Protein AF-K9YEW3-F1 (afdb_monomer)

Solvent-accessible surface area (backbone atoms only — not comparable to full-atom values): 5368 Å² total; per-residue (Å²): 140,61,69,68,61,56,52,54,50,52,54,51,50,55,50,51,54,50,51,33,74,74,41,49,70,65,39,33,75,75,73,41,62,61,69,62,51,50,54,52,53,54,50,52,52,54,53,52,48,53,53,51,52,50,52,50,45,62,55,56,76,72,52,90,68,94,83,51,74,67,58,55,52,49,54,49,52,48,52,53,54,53,48,56,50,49,49,53,68,75,77,107

Radius of gyration: 16.44 Å; Cα contacts (8 Å, |Δi|>4): 27; chains: 1; bounding box: 35×19×49 Å

Foldseek 3Di:
DALVVLVVLVVVVVVLVVVCVVPVVVSCVVPNDPVVVVVVSLVVSVVVLVVLVVVVCVVVVPDPDDDDVVVVVRVVSNVVSVVSVVCVVVVD

Secondary structure (DSSP, 8-state):
--THHHHHHHHHHHHHHHHHHH-HHHHHHHH--HHHHHHHHHHHHHHHHHHHHHHHHHHHHT-SS---HHHHHHHHHHHHHHHHHHHHHHH-

pLDDT: mean 76.85, std 11.78, range [49.75, 95.0]

Sequence (92 aa):
MNAATLKQKLDQYSEFYRGYNEDPATWEAQHGSWVEYEHLEKAKMLQEMGKIMSLLHEKTANETSLATNGDLEYYSTVKEILAELRQFLEES

Structure (mmCIF, N/CA/C/O backbone):
data_AF-K9YEW3-F1
#
_entry.id   AF-K9YEW3-F1
#
loop_
_atom_site.group_PDB
_atom_site.id
_atom_site.type_symbol
_atom_site.label_atom_id
_atom_site.label_alt_id
_atom_site.label_comp_id
_atom_site.label_asym_id
_atom_site.label_entity_id
_atom_site.label_seq_id
_atom_site.pdbx_PDB_ins_code
_atom_site.Cartn_x
_atom_site.Cartn_y
_atom_site.Cartn_z
_atom_site.occupancy
_atom_site.B_iso_or_equiv
_atom_site.auth_seq_id
_atom_site.auth_comp_id
_atom_site.auth_asym_id
_atom_site.auth_atom_id
_atom_site.pdbx_PDB_model_num
ATOM 1 N N . MET A 1 1 ? -12.853 7.815 5.753 1.00 49.75 1 MET A N 1
ATOM 2 C CA . MET A 1 1 ? -12.047 7.019 4.798 1.00 49.75 1 MET A CA 1
ATOM 3 C C . MET A 1 1 ? -12.374 5.555 5.028 1.00 49.75 1 MET A C 1
ATOM 5 O O . MET A 1 1 ? -12.600 5.199 6.175 1.00 49.75 1 MET A O 1
ATOM 9 N N . ASN A 1 2 ? -12.503 4.760 3.965 1.00 56.81 2 ASN A N 1
ATOM 10 C CA . ASN A 1 2 ? -12.978 3.374 4.025 1.00 56.81 2 ASN A CA 1
ATOM 11 C C . ASN A 1 2 ? -11.830 2.438 3.621 1.00 56.81 2 ASN A C 1
ATOM 13 O O . ASN A 1 2 ? -11.063 2.776 2.721 1.00 56.81 2 ASN A O 1
ATOM 17 N N . ALA A 1 3 ? -11.721 1.269 4.248 1.00 60.25 3 ALA A N 1
ATOM 18 C CA . ALA A 1 3 ? -10.714 0.260 3.927 1.00 60.25 3 ALA A CA 1
ATOM 19 C C . ALA A 1 3 ? -10.742 -0.153 2.433 1.00 60.25 3 ALA A C 1
ATOM 21 O O . ALA A 1 3 ? -9.715 -0.511 1.861 1.00 60.25 3 ALA A O 1
ATOM 22 N N . ALA A 1 4 ? -11.880 0.053 1.757 1.00 66.81 4 ALA A N 1
ATOM 23 C CA . ALA A 1 4 ? -12.021 -0.027 0.301 1.00 66.81 4 ALA A CA 1
ATOM 24 C C . ALA A 1 4 ? -10.939 0.740 -0.498 1.00 66.81 4 ALA A C 1
ATOM 26 O O . ALA A 1 4 ? -10.541 0.286 -1.567 1.00 66.81 4 ALA A O 1
ATOM 27 N N . THR A 1 5 ? -10.428 1.869 0.009 1.00 74.31 5 THR A N 1
ATOM 28 C C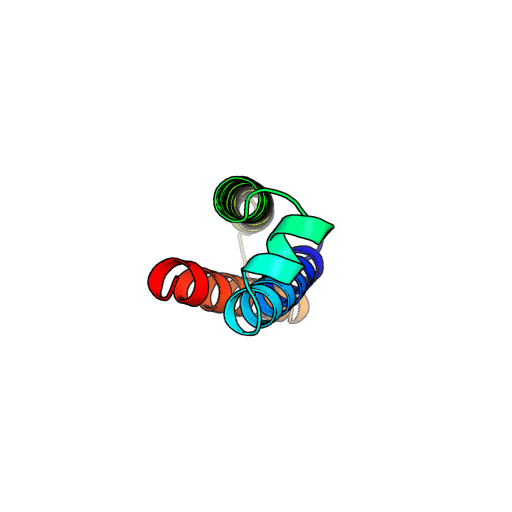A . THR A 1 5 ? -9.379 2.654 -0.669 1.00 74.31 5 THR A CA 1
ATOM 29 C C . THR A 1 5 ? -8.014 1.958 -0.651 1.00 74.31 5 THR A C 1
ATOM 31 O O . THR A 1 5 ? -7.256 2.088 -1.610 1.00 74.31 5 THR A O 1
ATOM 34 N N . LEU A 1 6 ? -7.691 1.205 0.406 1.00 74.00 6 LEU A N 1
ATOM 35 C CA . LEU A 1 6 ? -6.435 0.451 0.489 1.00 74.00 6 LEU A CA 1
ATOM 36 C C . LEU A 1 6 ? -6.476 -0.784 -0.417 1.00 74.00 6 LEU A C 1
ATOM 3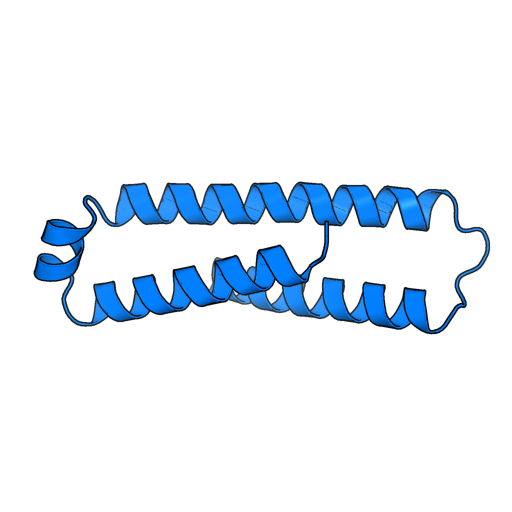8 O O . LEU A 1 6 ? -5.518 -1.038 -1.141 1.00 74.00 6 LEU A O 1
ATOM 42 N N . LYS A 1 7 ? -7.619 -1.478 -0.456 1.00 78.31 7 LYS A N 1
ATOM 43 C CA . LYS A 1 7 ? -7.847 -2.599 -1.376 1.00 78.31 7 LYS A CA 1
ATOM 44 C C . LYS A 1 7 ? -7.680 -2.192 -2.843 1.00 78.31 7 LYS A C 1
ATOM 46 O O . LYS A 1 7 ? -6.927 -2.819 -3.570 1.00 78.31 7 LYS A O 1
ATOM 51 N N . GLN A 1 8 ? -8.277 -1.070 -3.249 1.00 84.25 8 GLN A N 1
ATOM 52 C CA . GLN A 1 8 ? -8.108 -0.548 -4.612 1.00 84.25 8 GLN A CA 1
ATOM 53 C C . GLN A 1 8 ? -6.642 -0.265 -4.973 1.00 84.25 8 GLN A C 1
ATOM 55 O O . GLN A 1 8 ? -6.238 -0.484 -6.112 1.00 84.25 8 GLN A O 1
ATOM 60 N N . LYS A 1 9 ? -5.839 0.220 -4.017 1.00 83.12 9 LYS A N 1
ATOM 61 C CA . LYS A 1 9 ? -4.404 0.460 -4.230 1.00 83.12 9 LYS A CA 1
ATOM 62 C C . LYS A 1 9 ? -3.616 -0.841 -4.380 1.00 83.12 9 LYS A C 1
ATOM 64 O O . LYS A 1 9 ? -2.733 -0.903 -5.228 1.00 83.12 9 LYS A O 1
ATOM 69 N N . LEU A 1 10 ? -3.947 -1.857 -3.583 1.00 81.75 10 LEU A N 1
ATOM 70 C CA . LEU A 1 10 ? -3.368 -3.198 -3.689 1.00 81.75 10 LEU A CA 1
ATOM 71 C C . LEU A 1 10 ? -3.682 -3.850 -5.038 1.00 81.75 10 LEU A C 1
ATOM 73 O O . LEU A 1 10 ? -2.778 -4.384 -5.683 1.00 81.75 10 LEU A O 1
ATOM 77 N N . ASP A 1 11 ? -4.936 -3.763 -5.483 1.00 85.81 11 ASP A N 1
ATOM 78 C CA . ASP A 1 11 ? -5.369 -4.303 -6.774 1.00 85.81 11 ASP A CA 1
ATOM 79 C C . ASP A 1 11 ? -4.607 -3.629 -7.925 1.00 85.81 11 ASP A C 1
ATOM 81 O O . ASP A 1 11 ? -4.009 -4.313 -8.755 1.00 85.81 11 ASP A O 1
ATOM 85 N N . GLN A 1 12 ? -4.530 -2.291 -7.915 1.00 86.25 12 GLN A N 1
ATOM 86 C CA . GLN A 1 12 ? -3.764 -1.526 -8.905 1.00 86.25 12 GLN A CA 1
ATOM 87 C C . GLN A 1 12 ? -2.286 -1.916 -8.909 1.00 86.25 12 GLN A C 1
ATOM 89 O O . GLN A 1 12 ? -1.743 -2.228 -9.966 1.00 86.25 12 GLN A O 1
ATOM 94 N N . TYR A 1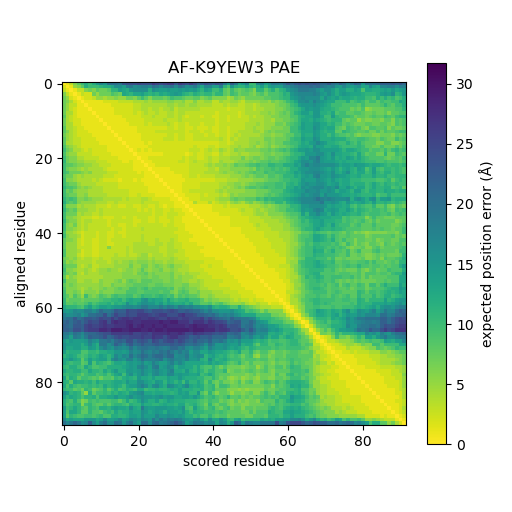 13 ? -1.629 -1.939 -7.744 1.00 86.44 13 TYR A N 1
ATOM 95 C CA . TYR A 1 13 ? -0.226 -2.347 -7.664 1.00 86.44 13 TYR A CA 1
ATOM 96 C C . TYR A 1 13 ? -0.025 -3.756 -8.236 1.00 86.44 13 TYR A C 1
ATOM 98 O O . TYR A 1 13 ? 0.912 -3.986 -8.996 1.00 86.44 13 TYR A O 1
ATOM 106 N N . SER A 1 14 ? -0.916 -4.694 -7.910 1.00 86.56 14 SER A N 1
ATOM 107 C CA . SER A 1 14 ? -0.828 -6.085 -8.368 1.00 86.56 14 SER A CA 1
ATOM 108 C C . SER A 1 14 ? -0.973 -6.224 -9.886 1.00 86.56 14 SER A C 1
ATOM 110 O O . SER A 1 14 ? -0.397 -7.142 -10.475 1.00 86.56 14 SER A O 1
ATOM 112 N N . GLU A 1 15 ? -1.747 -5.348 -10.528 1.00 88.94 15 GLU A N 1
ATOM 113 C CA . GLU A 1 15 ? -1.830 -5.257 -11.990 1.00 88.94 15 GLU A CA 1
ATOM 114 C C . GLU A 1 15 ? -0.535 -4.701 -12.587 1.00 88.94 15 GLU A C 1
ATOM 116 O O . GLU A 1 15 ? 0.013 -5.296 -13.515 1.00 88.94 15 GLU A O 1
ATOM 121 N N . PHE A 1 16 ? 0.007 -3.618 -12.021 1.00 88.50 16 PHE A N 1
ATOM 122 C CA . PHE A 1 16 ? 1.272 -3.040 -12.484 1.00 88.50 16 PHE A CA 1
ATOM 123 C C . PHE A 1 16 ? 2.453 -3.997 -12.304 1.00 88.50 16 PHE A C 1
ATOM 125 O O . PHE A 1 16 ? 3.265 -4.124 -13.214 1.00 88.50 16 PHE A O 1
ATOM 132 N N . TYR A 1 17 ? 2.514 -4.722 -11.185 1.00 88.44 17 TYR A N 1
ATOM 133 C CA . TYR A 1 17 ? 3.529 -5.745 -10.929 1.00 88.44 17 TYR A CA 1
ATOM 134 C C . TYR A 1 17 ? 3.461 -6.892 -11.938 1.00 88.44 17 TYR A C 1
ATOM 136 O O . TYR A 1 17 ? 4.491 -7.368 -12.413 1.00 88.44 17 TYR A O 1
ATOM 144 N N . ARG A 1 18 ? 2.250 -7.331 -12.304 1.00 90.50 18 ARG A N 1
ATOM 145 C CA . ARG A 1 18 ? 2.070 -8.326 -13.369 1.00 90.50 18 ARG A CA 1
ATOM 146 C C . ARG A 1 18 ? 2.540 -7.787 -14.716 1.00 90.50 18 ARG A C 1
ATOM 148 O O . ARG A 1 18 ? 3.345 -8.447 -15.362 1.00 90.50 18 ARG A O 1
ATOM 155 N N . GLY A 1 19 ? 2.117 -6.579 -15.087 1.00 88.81 19 GLY A N 1
ATOM 156 C CA . GLY A 1 19 ? 2.534 -5.945 -16.338 1.00 88.81 19 GLY A CA 1
ATOM 157 C C . GLY A 1 19 ? 4.051 -5.759 -16.439 1.00 88.81 19 GLY A C 1
ATOM 158 O O . GLY A 1 19 ? 4.633 -6.047 -17.482 1.00 88.81 19 GLY A O 1
ATOM 159 N N . TYR A 1 20 ? 4.706 -5.351 -15.349 1.00 89.69 20 TYR A N 1
ATOM 160 C CA . TYR A 1 20 ? 6.163 -5.240 -15.299 1.00 89.69 20 TYR A CA 1
ATOM 161 C C . TYR A 1 20 ? 6.851 -6.601 -15.445 1.00 89.69 20 TYR A C 1
ATOM 163 O O . TYR A 1 20 ? 7.806 -6.712 -16.201 1.00 89.69 20 TYR A O 1
ATOM 171 N N . ASN A 1 21 ? 6.365 -7.654 -14.780 1.00 90.56 21 ASN A N 1
ATOM 172 C CA . ASN A 1 21 ? 6.966 -8.989 -14.899 1.00 90.56 21 ASN A CA 1
ATOM 173 C C . ASN A 1 21 ? 6.749 -9.652 -16.271 1.00 90.56 21 ASN A C 1
ATOM 175 O O . ASN A 1 21 ? 7.513 -10.548 -16.630 1.00 90.56 21 ASN A O 1
ATOM 179 N N . GLU A 1 22 ? 5.728 -9.244 -17.029 1.00 95.00 22 GLU A N 1
ATOM 180 C CA . GLU A 1 22 ? 5.492 -9.730 -18.394 1.00 95.00 22 GLU A CA 1
ATOM 181 C C . GLU A 1 22 ? 6.458 -9.103 -19.411 1.00 95.00 22 GLU A C 1
ATOM 183 O O . GLU A 1 22 ? 7.050 -9.827 -20.214 1.00 95.00 22 GLU A O 1
ATOM 188 N N . ASP A 1 23 ? 6.645 -7.779 -19.372 1.00 94.94 23 ASP A N 1
ATOM 189 C CA . ASP A 1 23 ? 7.603 -7.064 -20.227 1.00 94.94 23 ASP A CA 1
ATOM 190 C C . ASP A 1 23 ? 8.179 -5.823 -19.511 1.00 94.94 23 ASP A C 1
ATOM 192 O O . ASP A 1 23 ? 7.663 -4.707 -19.669 1.00 94.94 23 ASP A O 1
ATOM 196 N N . PRO A 1 24 ? 9.280 -5.991 -18.749 1.00 93.06 24 PRO A N 1
ATOM 197 C CA . PRO A 1 24 ? 9.884 -4.908 -17.976 1.00 93.06 24 PRO A CA 1
ATOM 198 C C . PRO A 1 24 ? 10.297 -3.712 -18.837 1.00 93.06 24 PRO A C 1
ATOM 200 O O . PRO A 1 24 ? 10.103 -2.563 -18.448 1.00 93.06 24 PRO A O 1
ATOM 203 N N . ALA A 1 25 ? 10.849 -3.967 -20.027 1.00 93.50 25 ALA A N 1
ATOM 204 C CA . ALA A 1 25 ? 11.412 -2.922 -20.876 1.00 93.50 25 ALA A CA 1
ATOM 205 C C . ALA A 1 25 ? 10.318 -2.021 -21.460 1.00 93.50 25 ALA A C 1
ATOM 207 O O . ALA A 1 25 ? 10.448 -0.794 -21.457 1.00 93.50 25 ALA A O 1
ATOM 208 N N . THR A 1 26 ? 9.226 -2.621 -21.938 1.00 93.75 26 THR A N 1
ATOM 209 C CA . THR A 1 26 ? 8.070 -1.864 -22.429 1.00 93.75 26 THR A CA 1
ATOM 210 C C . THR A 1 26 ? 7.381 -1.121 -21.290 1.00 93.75 26 THR A C 1
ATOM 212 O O . THR A 1 26 ? 6.982 0.033 -21.468 1.00 93.75 26 THR A O 1
ATOM 215 N N . TRP A 1 27 ? 7.272 -1.746 -20.116 1.00 93.50 27 TRP A N 1
ATOM 216 C CA . TRP A 1 27 ? 6.663 -1.124 -18.947 1.00 93.50 27 TRP A CA 1
ATOM 217 C C . TRP A 1 27 ? 7.448 0.113 -18.492 1.00 93.50 27 TRP A C 1
ATOM 219 O O . TRP A 1 27 ? 6.873 1.197 -18.384 1.00 93.50 27 TRP A O 1
ATOM 229 N N . GLU A 1 28 ? 8.768 -0.001 -18.308 1.00 93.31 28 GLU A N 1
ATOM 230 C CA . GLU A 1 28 ? 9.600 1.129 -17.869 1.00 93.31 28 GLU A CA 1
ATOM 231 C C . GLU A 1 28 ? 9.646 2.258 -18.903 1.00 93.31 28 GLU A C 1
ATOM 233 O O . GLU A 1 28 ? 9.684 3.435 -18.543 1.00 93.31 28 GLU A O 1
ATOM 238 N N . ALA A 1 29 ? 9.562 1.937 -20.197 1.00 92.44 29 ALA A N 1
ATOM 239 C CA . ALA A 1 29 ? 9.451 2.950 -21.245 1.00 92.44 29 ALA A CA 1
ATOM 240 C C . ALA A 1 29 ? 8.140 3.760 -21.162 1.00 92.44 29 ALA A C 1
ATOM 242 O O . ALA A 1 29 ? 8.115 4.924 -21.567 1.00 92.44 29 ALA A O 1
ATOM 243 N N . GLN A 1 30 ? 7.056 3.166 -20.651 1.00 91.25 30 GLN A N 1
ATOM 244 C CA . GLN A 1 30 ? 5.746 3.815 -20.510 1.00 91.25 30 GLN A CA 1
ATOM 245 C C . GLN A 1 30 ? 5.562 4.516 -19.160 1.00 91.25 30 GLN A C 1
ATOM 247 O O . GLN A 1 30 ? 4.873 5.537 -19.088 1.00 91.25 30 GLN A O 1
ATOM 252 N N . HIS A 1 31 ? 6.158 3.975 -18.098 1.00 86.69 31 HIS A N 1
ATOM 253 C CA . HIS A 1 31 ? 5.866 4.363 -16.718 1.00 86.69 31 HIS A CA 1
ATOM 254 C C . HIS A 1 31 ? 7.070 4.928 -15.952 1.00 86.69 31 HIS A C 1
ATOM 256 O O . HIS A 1 31 ? 6.882 5.538 -14.899 1.00 86.69 31 HIS A O 1
ATOM 262 N N . GLY A 1 32 ? 8.285 4.799 -16.489 1.00 89.69 32 GLY A N 1
ATOM 263 C CA . GLY A 1 32 ? 9.529 5.183 -15.824 1.00 89.69 32 GLY A CA 1
ATOM 264 C C . GLY A 1 32 ? 10.135 4.050 -14.992 1.00 89.69 32 GLY A C 1
ATOM 265 O O . GLY A 1 32 ? 9.776 2.889 -15.149 1.00 89.69 32 GLY A O 1
ATOM 266 N N . SER A 1 33 ? 11.077 4.392 -14.110 1.00 92.56 33 SER A N 1
ATOM 267 C CA . SER A 1 33 ? 11.796 3.423 -13.269 1.00 92.56 33 SER A CA 1
ATOM 268 C C . SER A 1 33 ? 10.838 2.598 -12.407 1.00 92.56 33 SER A C 1
ATOM 270 O O . SER A 1 33 ? 10.105 3.159 -11.583 1.00 92.56 33 SER A O 1
ATOM 272 N N . TRP A 1 34 ? 10.887 1.268 -12.543 1.00 88.62 34 TRP A N 1
ATOM 273 C CA . TRP A 1 34 ? 10.075 0.368 -11.722 1.00 88.62 34 TRP A CA 1
ATOM 274 C C . TRP A 1 34 ? 10.375 0.536 -10.233 1.00 88.62 34 TRP A C 1
ATOM 276 O O . TRP A 1 34 ? 9.459 0.620 -9.421 1.00 88.62 34 TRP A O 1
ATOM 286 N N . VAL A 1 35 ? 11.654 0.655 -9.872 1.00 88.50 35 VAL A N 1
ATOM 287 C CA . VAL A 1 35 ? 12.089 0.780 -8.472 1.00 88.50 35 VAL A CA 1
ATOM 288 C C . VAL A 1 35 ? 11.517 2.044 -7.825 1.00 88.50 35 VAL A C 1
ATOM 290 O O . VAL A 1 35 ? 11.032 2.011 -6.694 1.00 88.50 35 VAL A O 1
ATOM 293 N N . GLU A 1 36 ? 11.537 3.172 -8.539 1.00 88.00 36 GLU A N 1
ATOM 294 C CA . GLU A 1 36 ? 10.981 4.429 -8.026 1.00 88.00 36 GLU A CA 1
ATOM 295 C C . GLU A 1 36 ? 9.459 4.353 -7.881 1.00 88.00 36 GLU A C 1
ATOM 297 O O . GLU A 1 36 ? 8.911 4.776 -6.857 1.00 88.00 36 GLU A O 1
ATOM 302 N N . TYR A 1 37 ? 8.785 3.776 -8.878 1.00 88.62 37 TYR A N 1
ATOM 303 C CA . TYR A 1 37 ? 7.348 3.530 -8.836 1.00 88.62 37 TYR A CA 1
ATOM 304 C C . TYR A 1 37 ? 6.966 2.629 -7.653 1.00 88.62 37 TYR A C 1
ATOM 306 O O . TYR A 1 37 ? 6.086 2.971 -6.860 1.00 88.62 37 TYR A O 1
ATOM 314 N N . GLU A 1 38 ? 7.668 1.510 -7.492 1.00 86.94 38 GLU A N 1
ATOM 315 C CA . GLU A 1 38 ? 7.420 0.526 -6.448 1.00 86.94 38 GLU A CA 1
ATOM 316 C C . GLU A 1 38 ? 7.551 1.145 -5.053 1.00 86.94 38 GLU A C 1
ATOM 318 O O . GLU A 1 38 ? 6.657 0.986 -4.215 1.00 86.94 38 GLU A O 1
ATOM 323 N N . HIS A 1 39 ? 8.629 1.890 -4.797 1.00 86.25 39 HIS A N 1
ATOM 324 C CA . HIS A 1 39 ? 8.820 2.560 -3.513 1.00 86.25 39 HIS A CA 1
ATOM 325 C C . HIS A 1 39 ? 7.724 3.589 -3.228 1.00 86.25 39 HIS A C 1
ATOM 327 O O . HIS A 1 39 ? 7.240 3.672 -2.094 1.00 86.25 39 HIS A O 1
ATOM 333 N N . LEU A 1 40 ? 7.306 4.352 -4.240 1.00 87.50 40 LEU A N 1
ATOM 334 C CA . LEU A 1 40 ? 6.243 5.341 -4.103 1.00 87.50 40 LEU A CA 1
ATOM 335 C C . LEU A 1 40 ? 4.905 4.681 -3.742 1.00 87.50 40 LEU A C 1
ATOM 337 O O . LEU A 1 40 ? 4.214 5.145 -2.830 1.00 87.50 40 LEU A O 1
ATOM 341 N N . GLU A 1 41 ? 4.529 3.606 -4.433 1.00 84.75 41 GLU A N 1
ATOM 342 C CA . GLU A 1 41 ? 3.268 2.911 -4.167 1.00 84.75 41 GLU A CA 1
ATOM 343 C C . GLU A 1 41 ? 3.281 2.195 -2.815 1.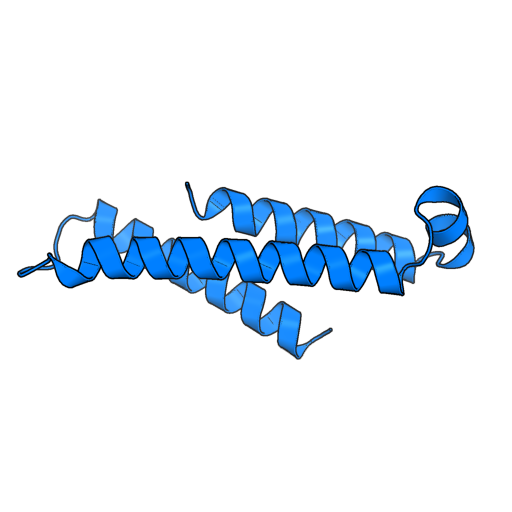00 84.75 41 GLU A C 1
ATOM 345 O O . GLU A 1 41 ? 2.326 2.342 -2.044 1.00 84.75 41 GLU A O 1
ATOM 350 N N . LYS A 1 42 ? 4.385 1.525 -2.453 1.00 83.62 42 LYS A N 1
ATOM 351 C CA . LYS A 1 42 ? 4.554 0.936 -1.112 1.00 83.62 42 LYS A CA 1
ATOM 352 C C . LYS A 1 42 ? 4.436 2.011 -0.019 1.00 83.62 42 LYS A C 1
ATOM 354 O O . LYS A 1 42 ? 3.727 1.808 0.968 1.00 83.62 42 LYS A O 1
ATOM 359 N N . ALA A 1 43 ? 5.024 3.195 -0.212 1.00 84.44 43 ALA A N 1
ATOM 360 C CA . ALA A 1 43 ? 4.899 4.311 0.733 1.00 84.44 43 ALA A CA 1
ATOM 361 C C . ALA A 1 43 ? 3.456 4.833 0.862 1.00 84.44 43 ALA A C 1
ATOM 363 O O . ALA A 1 43 ? 2.983 5.075 1.977 1.00 84.44 43 ALA A O 1
ATOM 364 N N . LYS A 1 44 ? 2.724 4.966 -0.253 1.00 83.88 44 LYS A N 1
ATOM 365 C CA . LYS A 1 44 ? 1.300 5.349 -0.239 1.00 83.88 44 LYS A CA 1
ATOM 366 C C . LYS A 1 44 ? 0.454 4.330 0.525 1.00 83.88 44 LYS A C 1
ATOM 368 O O . LYS A 1 44 ? -0.412 4.732 1.300 1.00 83.88 44 LYS A O 1
ATOM 373 N N . MET A 1 45 ? 0.701 3.033 0.333 1.00 81.56 45 MET A N 1
ATOM 374 C CA . MET A 1 45 ? -0.008 1.973 1.059 1.00 81.56 45 MET A CA 1
ATOM 375 C C . MET A 1 45 ? 0.262 2.047 2.566 1.00 81.56 45 MET A C 1
ATOM 377 O O . MET A 1 45 ? -0.688 2.059 3.349 1.00 81.56 45 MET A O 1
ATOM 381 N N . LEU A 1 46 ? 1.526 2.206 2.976 1.00 81.94 46 LEU A N 1
ATOM 382 C CA . LEU A 1 46 ? 1.899 2.380 4.387 1.00 81.94 46 LEU A CA 1
ATOM 383 C C . LEU A 1 46 ? 1.239 3.614 5.021 1.00 81.94 46 LEU A C 1
ATOM 385 O O . LEU A 1 46 ? 0.777 3.563 6.163 1.00 81.94 46 LEU A O 1
ATOM 389 N N . GLN A 1 47 ? 1.143 4.722 4.284 1.00 83.38 47 GLN A N 1
ATOM 390 C CA . GLN A 1 47 ? 0.459 5.920 4.768 1.00 83.38 47 GLN A CA 1
ATOM 391 C C . GLN A 1 47 ? -1.040 5.671 4.997 1.00 83.38 47 GLN A C 1
ATOM 393 O O . GLN A 1 47 ? -1.596 6.114 6.005 1.00 83.38 47 GLN A O 1
ATOM 398 N N . GLU A 1 48 ? -1.702 4.970 4.078 1.00 79.69 48 GLU A N 1
ATOM 399 C CA . GLU A 1 48 ? -3.118 4.617 4.215 1.00 79.69 48 GLU A CA 1
ATOM 400 C C . GLU A 1 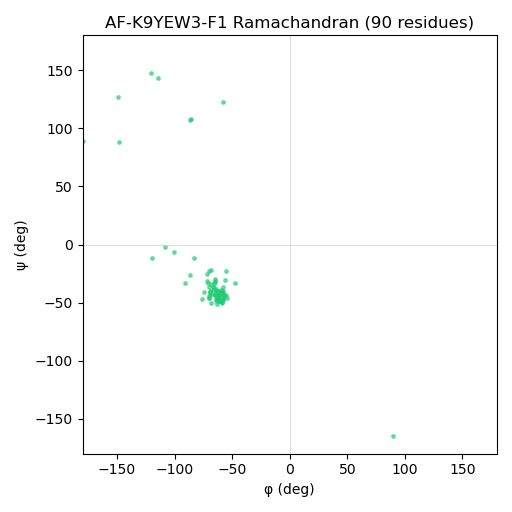48 ? -3.358 3.640 5.375 1.00 79.69 48 GLU A C 1
ATOM 402 O O . GLU A 1 48 ? -4.319 3.820 6.125 1.00 79.69 48 GLU A O 1
ATOM 407 N N . MET A 1 49 ? -2.447 2.690 5.616 1.00 76.94 49 MET A N 1
ATOM 408 C CA . MET A 1 49 ? -2.491 1.849 6.820 1.00 76.94 49 MET A CA 1
ATOM 409 C C . MET A 1 49 ? -2.446 2.680 8.097 1.00 76.94 49 MET A C 1
ATOM 411 O O . MET A 1 49 ? -3.253 2.456 8.996 1.00 76.94 49 MET A O 1
ATOM 415 N N . GLY A 1 50 ? -1.522 3.643 8.179 1.00 79.44 50 GLY A N 1
ATOM 416 C CA . GLY A 1 50 ? -1.395 4.513 9.347 1.00 79.44 50 GLY A CA 1
ATOM 417 C C . GLY A 1 50 ? -2.715 5.214 9.669 1.00 79.44 50 GLY A C 1
ATOM 418 O O . GLY A 1 50 ? -3.158 5.201 10.814 1.00 79.44 50 GLY A O 1
ATOM 419 N N . LYS A 1 51 ? -3.406 5.726 8.643 1.00 79.31 51 LYS A N 1
ATOM 420 C CA . LYS A 1 51 ? -4.725 6.358 8.797 1.00 79.31 51 LYS A CA 1
ATOM 421 C C . LYS A 1 51 ? -5.798 5.372 9.261 1.00 79.31 51 LYS A C 1
ATOM 423 O O . LYS A 1 51 ? -6.580 5.713 10.145 1.00 79.31 51 LYS A O 1
ATOM 428 N N . ILE A 1 52 ? -5.844 4.163 8.693 1.00 77.25 52 ILE A N 1
ATOM 429 C CA . ILE A 1 52 ? -6.803 3.122 9.105 1.00 77.25 52 ILE A CA 1
ATOM 430 C C . ILE A 1 52 ? -6.571 2.733 10.568 1.00 77.25 52 ILE A C 1
ATOM 432 O O . ILE A 1 52 ? -7.528 2.666 11.334 1.00 77.25 52 ILE A O 1
ATOM 436 N N . MET A 1 53 ? -5.314 2.540 10.971 1.00 74.81 53 MET A N 1
ATOM 437 C CA . MET A 1 53 ? -4.946 2.211 12.349 1.00 74.81 53 MET A CA 1
ATOM 438 C C . MET A 1 53 ? -5.295 3.340 13.322 1.00 74.81 53 MET A C 1
ATOM 440 O O . MET A 1 53 ? -5.809 3.064 14.404 1.00 74.81 53 MET A O 1
ATOM 444 N N . SER A 1 54 ? -5.084 4.603 12.941 1.00 77.12 54 SER A N 1
ATOM 445 C CA . SER A 1 54 ? -5.517 5.752 13.744 1.00 77.12 54 SER A CA 1
ATOM 446 C C . SER A 1 54 ? -7.037 5.799 13.908 1.00 77.12 54 SER A C 1
ATOM 448 O O . SER A 1 54 ? -7.512 5.950 15.027 1.00 77.12 54 SER A O 1
ATOM 450 N N . LEU A 1 55 ? -7.808 5.590 12.837 1.00 74.00 55 LEU A N 1
ATOM 451 C CA . LEU A 1 55 ? -9.276 5.544 12.908 1.00 74.00 55 LEU A CA 1
ATOM 452 C C . LEU A 1 55 ? -9.778 4.372 13.762 1.00 74.00 55 LEU A C 1
ATOM 454 O O . LEU A 1 55 ? -10.747 4.505 14.508 1.00 74.00 55 LEU A O 1
ATOM 458 N N . LEU A 1 56 ? -9.114 3.219 13.658 1.00 72.50 56 LEU A N 1
ATOM 459 C CA . LEU A 1 56 ? -9.396 2.054 14.490 1.00 72.50 56 LEU A CA 1
ATOM 460 C C . LEU A 1 56 ? -9.155 2.369 15.966 1.00 72.50 56 LEU A C 1
ATOM 462 O O . LEU A 1 56 ? -9.974 2.036 16.820 1.00 72.50 56 LEU A O 1
ATOM 466 N N . HIS A 1 57 ? -8.038 3.033 16.258 1.00 73.06 57 HIS A N 1
ATOM 467 C CA . HIS A 1 57 ? -7.712 3.480 17.599 1.00 73.06 57 HIS A CA 1
ATOM 468 C C . HIS A 1 57 ? -8.741 4.488 18.120 1.00 73.06 57 HIS A C 1
ATOM 470 O O . HIS A 1 57 ? -9.226 4.313 19.225 1.00 73.06 5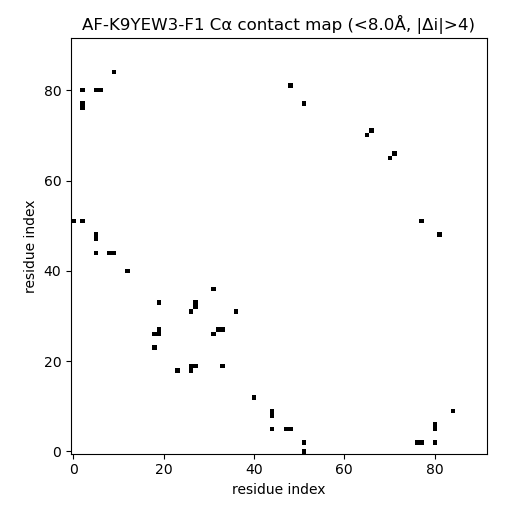7 HIS A O 1
ATOM 476 N N . GLU A 1 58 ? -9.148 5.485 17.333 1.00 72.50 58 GLU A N 1
ATOM 477 C CA . GLU A 1 58 ? -10.169 6.467 17.737 1.00 72.50 58 GLU A CA 1
ATOM 478 C C . GLU A 1 58 ? -11.515 5.819 18.094 1.00 72.50 58 GLU A C 1
ATOM 480 O O . GLU A 1 58 ? -12.155 6.223 19.071 1.00 72.50 58 GLU A O 1
ATOM 485 N N . LYS A 1 59 ? -11.932 4.804 17.325 1.00 68.00 59 LYS A N 1
ATOM 486 C CA . LYS A 1 59 ? -13.151 4.028 17.596 1.00 68.00 59 LYS A CA 1
ATOM 487 C C . LYS A 1 59 ? -13.009 3.172 18.855 1.00 68.00 59 LYS A C 1
ATOM 489 O O . LYS A 1 59 ? -13.827 3.277 19.760 1.00 68.00 59 LYS A O 1
ATOM 494 N N . THR A 1 60 ? -11.932 2.398 18.957 1.00 68.56 60 THR A N 1
ATOM 495 C CA . THR A 1 60 ? -11.714 1.473 20.085 1.00 68.56 60 THR A CA 1
ATOM 496 C C . THR A 1 60 ? -11.363 2.175 21.399 1.00 68.56 60 THR A C 1
ATOM 498 O O . THR A 1 60 ? -11.741 1.694 22.462 1.00 68.56 60 THR A O 1
ATOM 501 N N . ALA A 1 61 ? -10.676 3.321 21.363 1.00 68.00 61 ALA A N 1
ATOM 502 C CA . ALA A 1 61 ? -10.236 4.048 22.557 1.00 68.00 61 ALA A CA 1
ATOM 503 C C . ALA A 1 61 ? -11.398 4.652 23.361 1.00 68.00 61 ALA A C 1
ATOM 505 O O . ALA A 1 61 ? -11.237 4.916 24.552 1.00 68.00 61 ALA A O 1
ATOM 506 N N . ASN A 1 62 ? -12.557 4.854 22.726 1.00 60.09 62 ASN A N 1
ATOM 507 C CA . ASN A 1 62 ? -13.759 5.401 23.359 1.00 60.09 62 ASN A CA 1
ATOM 508 C C . ASN A 1 62 ? -14.875 4.355 23.560 1.00 60.09 62 ASN A C 1
ATOM 510 O O . ASN A 1 62 ? -15.921 4.679 24.123 1.00 60.09 62 ASN A O 1
ATOM 514 N N . GLU A 1 63 ? -14.675 3.107 23.124 1.00 58.75 63 GLU A N 1
ATOM 515 C CA . GLU A 1 63 ? -15.659 2.028 23.254 1.00 58.75 63 GLU A CA 1
ATOM 516 C C . GLU A 1 63 ? -15.517 1.313 24.612 1.00 58.75 63 GLU A C 1
ATOM 518 O O . GLU A 1 63 ? -14.595 0.536 24.843 1.00 58.75 63 GLU A O 1
ATOM 523 N N . THR A 1 64 ? -16.469 1.538 25.527 1.00 57.19 64 THR A N 1
ATOM 524 C CA . THR A 1 64 ? -16.626 0.747 26.769 1.00 57.19 64 THR A CA 1
ATOM 525 C C . THR A 1 64 ? -17.409 -0.555 26.561 1.00 57.19 64 THR A C 1
ATOM 527 O O . THR A 1 64 ? -17.409 -1.414 27.442 1.00 57.19 64 THR A O 1
ATOM 530 N N . SER A 1 65 ? -18.057 -0.738 25.403 1.00 56.00 65 SER A N 1
ATOM 531 C CA . SER A 1 65 ? -18.673 -2.006 24.998 1.00 56.00 65 SER A CA 1
ATOM 532 C C . SER A 1 65 ? -18.642 -2.164 23.477 1.00 56.00 65 SER A C 1
ATOM 534 O O . SER A 1 65 ? -19.147 -1.301 22.761 1.00 56.00 65 SER A O 1
ATOM 536 N N . LEU A 1 66 ? -18.109 -3.285 22.996 1.00 58.81 66 LEU A N 1
ATOM 537 C CA . LEU A 1 66 ? -18.204 -3.709 21.600 1.00 58.81 66 LEU A CA 1
ATOM 538 C C . LEU A 1 66 ? -19.520 -4.467 21.404 1.00 58.81 66 LEU A C 1
ATOM 540 O O . LEU A 1 66 ? 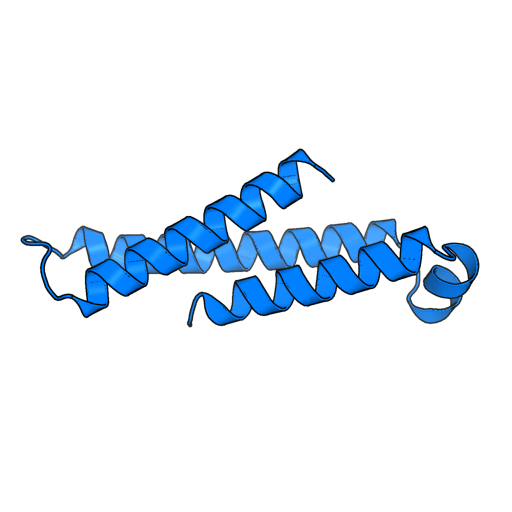-19.610 -5.592 21.888 1.00 58.81 66 LEU A O 1
ATOM 544 N N . ALA A 1 67 ? -20.509 -3.890 20.710 1.00 53.00 67 ALA A N 1
ATOM 545 C CA . ALA A 1 67 ? -21.479 -4.664 19.918 1.00 53.00 67 ALA A CA 1
ATOM 546 C C . ALA A 1 67 ? -22.510 -3.775 19.196 1.00 53.00 67 ALA A C 1
ATOM 548 O O . ALA A 1 67 ? -23.637 -3.597 19.659 1.00 53.00 67 ALA A O 1
ATOM 549 N N . THR A 1 68 ? -22.187 -3.340 17.979 1.00 58.19 68 THR A N 1
ATOM 550 C CA . THR A 1 68 ? -23.174 -3.383 16.892 1.00 58.19 68 THR A CA 1
ATOM 551 C C . THR A 1 68 ? -22.618 -4.261 15.771 1.00 58.19 68 THR A C 1
ATOM 553 O O . THR A 1 68 ? -21.403 -4.333 15.584 1.00 58.19 68 THR A O 1
ATOM 556 N N . ASN A 1 69 ? -23.480 -4.970 15.033 1.00 58.31 69 ASN A N 1
ATOM 557 C CA . ASN A 1 69 ? -23.037 -5.850 13.939 1.00 58.31 69 ASN A CA 1
ATOM 558 C C . ASN A 1 69 ? -22.201 -5.097 12.885 1.00 58.31 69 ASN A C 1
ATOM 560 O O . ASN A 1 69 ? -21.280 -5.675 12.318 1.00 58.31 69 ASN A O 1
ATOM 564 N N . GLY A 1 70 ? -22.472 -3.802 12.678 1.00 60.41 70 GLY A N 1
ATOM 565 C CA . GLY A 1 70 ? -21.712 -2.966 11.747 1.00 60.41 70 GLY A CA 1
ATOM 566 C C . GLY A 1 70 ? -20.276 -2.685 12.199 1.00 60.41 70 GLY A C 1
ATOM 567 O O . GLY A 1 70 ? -19.377 -2.630 11.363 1.00 60.41 70 GLY A O 1
ATOM 568 N N . ASP A 1 71 ? -20.026 -2.566 13.507 1.00 63.53 71 ASP A N 1
ATOM 569 C CA . ASP A 1 71 ? -18.662 -2.389 14.015 1.00 63.53 71 ASP A CA 1
ATOM 570 C C . ASP A 1 71 ? -17.849 -3.679 13.826 1.00 63.53 71 ASP A C 1
ATOM 572 O O . ASP A 1 71 ? -16.712 -3.627 13.363 1.00 63.53 71 ASP A O 1
ATOM 576 N N . LEU A 1 72 ? -18.451 -4.851 14.071 1.00 66.25 72 LEU A N 1
ATOM 577 C CA . LEU A 1 72 ? -17.810 -6.155 13.835 1.00 66.25 72 LEU A CA 1
ATOM 578 C C . LEU A 1 72 ? -17.469 -6.391 12.356 1.00 66.25 72 LEU A C 1
ATOM 580 O O . LEU A 1 72 ? -16.368 -6.857 12.056 1.00 66.25 72 LEU A O 1
ATOM 584 N N . GLU A 1 73 ? -18.368 -6.041 11.432 1.00 66.94 73 GLU A N 1
ATOM 585 C CA . GLU A 1 73 ? -18.094 -6.105 9.989 1.00 66.94 73 GLU A CA 1
ATOM 586 C C . GLU A 1 73 ? -16.943 -5.172 9.585 1.00 66.94 73 GLU A C 1
ATOM 588 O O . GLU A 1 73 ? -16.068 -5.560 8.802 1.00 66.94 73 GLU A O 1
ATOM 593 N N . TYR A 1 74 ? -16.885 -3.967 10.162 1.00 67.12 74 TYR A N 1
ATOM 594 C CA . TYR A 1 74 ? -15.792 -3.024 9.925 1.00 67.12 74 TYR A CA 1
ATOM 595 C C . TYR A 1 74 ? -14.448 -3.565 10.437 1.00 67.12 74 TYR A C 1
ATOM 597 O O . TYR A 1 74 ? -13.464 -3.561 9.695 1.00 67.12 74 TYR A O 1
ATOM 605 N N . TYR A 1 75 ? -14.406 -4.099 11.663 1.00 68.38 75 TYR A N 1
ATOM 606 C CA . TYR A 1 75 ? -13.208 -4.734 12.228 1.00 68.38 75 TYR A CA 1
ATOM 607 C C . TYR A 1 75 ? -12.744 -5.933 11.388 1.00 68.38 75 TYR A C 1
ATOM 609 O O . TYR A 1 75 ? -11.544 -6.078 11.144 1.00 68.38 75 TYR A O 1
ATOM 617 N N . SER A 1 76 ? -13.674 -6.767 10.909 1.00 71.00 76 SER A N 1
ATOM 618 C CA . SER A 1 76 ? -13.355 -7.908 10.040 1.00 71.00 76 SER A CA 1
ATOM 619 C C . SER A 1 76 ? -12.743 -7.453 8.716 1.00 71.00 76 SER A C 1
ATOM 621 O O . SER A 1 76 ? -11.686 -7.943 8.327 1.00 71.00 76 SER A O 1
ATOM 623 N N . THR A 1 77 ? -13.349 -6.448 8.078 1.00 72.06 77 THR A N 1
ATOM 624 C CA . THR A 1 77 ? -12.874 -5.890 6.803 1.00 72.06 77 THR A CA 1
ATOM 625 C C . THR A 1 77 ? -11.472 -5.290 6.943 1.00 72.06 77 THR A C 1
ATOM 627 O O . THR A 1 77 ? -10.600 -5.522 6.108 1.00 72.06 77 THR A O 1
ATOM 630 N N . VAL A 1 78 ? -11.218 -4.543 8.024 1.00 70.38 78 VAL A N 1
ATOM 631 C CA . VAL A 1 78 ? -9.885 -3.987 8.309 1.00 70.38 78 VAL A CA 1
ATOM 632 C C . VAL A 1 78 ? -8.863 -5.105 8.522 1.00 70.38 78 VAL A C 1
ATOM 634 O O . VAL A 1 78 ? -7.754 -5.020 7.999 1.00 70.38 78 VAL A O 1
ATOM 637 N N . LYS A 1 79 ? -9.223 -6.169 9.248 1.00 74.25 79 LYS A N 1
ATOM 638 C CA . LYS A 1 79 ? -8.332 -7.307 9.503 1.00 74.25 79 LYS A CA 1
ATOM 639 C C . LYS A 1 79 ? -7.967 -8.064 8.223 1.00 74.25 79 LYS A C 1
ATOM 641 O O . LYS A 1 79 ? -6.799 -8.406 8.059 1.00 74.25 79 LYS A O 1
ATOM 646 N N . GLU A 1 80 ? -8.931 -8.313 7.339 1.00 77.44 80 GLU A N 1
ATOM 647 C CA . GLU A 1 80 ? -8.692 -8.962 6.041 1.00 77.44 80 GLU A CA 1
ATOM 648 C C . GLU A 1 80 ? -7.735 -8.138 5.178 1.00 77.44 80 GLU A C 1
ATOM 650 O O . GLU A 1 80 ? -6.719 -8.652 4.721 1.00 77.44 80 GLU A O 1
ATOM 655 N N . ILE A 1 81 ? -7.982 -6.833 5.054 1.00 70.44 81 ILE A N 1
ATOM 656 C CA . ILE A 1 81 ? -7.148 -5.946 4.233 1.00 70.44 81 ILE A CA 1
ATOM 657 C C . ILE A 1 81 ? -5.731 -5.808 4.809 1.00 70.44 81 ILE A C 1
ATOM 659 O O . ILE A 1 81 ? -4.756 -5.771 4.060 1.00 70.44 81 ILE A O 1
ATOM 663 N N . LEU A 1 82 ? -5.584 -5.763 6.138 1.00 72.69 82 LEU A N 1
ATOM 664 C CA . LEU A 1 82 ? -4.264 -5.772 6.776 1.00 72.69 82 LEU A CA 1
ATOM 665 C C . LEU A 1 82 ? -3.522 -7.099 6.557 1.00 72.69 82 LEU A C 1
ATOM 667 O O . LEU A 1 82 ? -2.298 -7.088 6.443 1.00 72.69 82 LEU A O 1
ATOM 671 N N . ALA A 1 83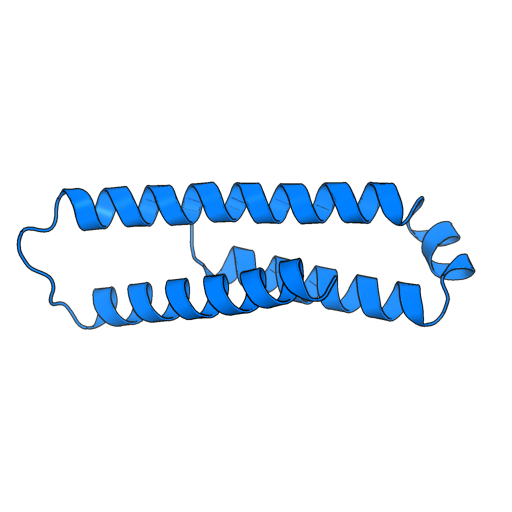 ? -4.234 -8.229 6.500 1.00 75.00 83 ALA A N 1
ATOM 672 C CA . ALA A 1 83 ? -3.635 -9.531 6.217 1.00 75.00 83 ALA A CA 1
ATOM 673 C C . ALA A 1 83 ? -3.170 -9.642 4.756 1.00 75.00 83 ALA A C 1
ATOM 675 O O . ALA A 1 83 ? -2.029 -10.040 4.529 1.00 75.00 83 ALA A O 1
ATOM 676 N N . GLU A 1 84 ? -4.002 -9.222 3.795 1.00 71.25 84 GLU A N 1
ATOM 677 C CA . GLU A 1 84 ? -3.643 -9.149 2.368 1.00 71.25 84 GLU A CA 1
ATOM 678 C C . GLU A 1 84 ? -2.403 -8.268 2.156 1.00 71.25 84 GLU A C 1
ATOM 680 O O . GLU A 1 84 ? -1.459 -8.654 1.468 1.00 71.25 84 GLU A O 1
ATOM 685 N N . LEU A 1 85 ? -2.351 -7.109 2.816 1.00 67.44 85 LEU A N 1
ATOM 686 C CA . LEU A 1 85 ? -1.213 -6.200 2.708 1.00 67.44 85 LEU A CA 1
ATOM 687 C C . LEU A 1 85 ? 0.058 -6.735 3.377 1.00 67.44 85 LEU A C 1
ATOM 689 O O . LEU A 1 85 ? 1.158 -6.508 2.880 1.00 67.44 85 LEU A O 1
ATOM 693 N N . ARG A 1 86 ? -0.068 -7.439 4.507 1.00 70.44 86 ARG A N 1
ATOM 694 C CA . ARG A 1 86 ? 1.076 -8.104 5.142 1.00 70.44 86 ARG A CA 1
ATOM 695 C C . ARG A 1 86 ? 1.668 -9.152 4.208 1.00 70.44 86 ARG A C 1
ATOM 697 O O . ARG A 1 86 ? 2.877 -9.156 4.020 1.00 70.44 86 ARG A O 1
ATOM 704 N N . GLN A 1 87 ? 0.821 -10.004 3.634 1.00 71.62 87 GLN A N 1
ATOM 705 C CA . GLN A 1 87 ? 1.256 -11.020 2.683 1.00 71.62 87 GLN A CA 1
ATOM 706 C C . GLN A 1 87 ? 1.961 -10.371 1.490 1.00 71.62 87 GLN A C 1
ATOM 708 O O . GLN A 1 87 ? 3.067 -10.761 1.140 1.00 71.62 87 GLN A O 1
ATOM 713 N N .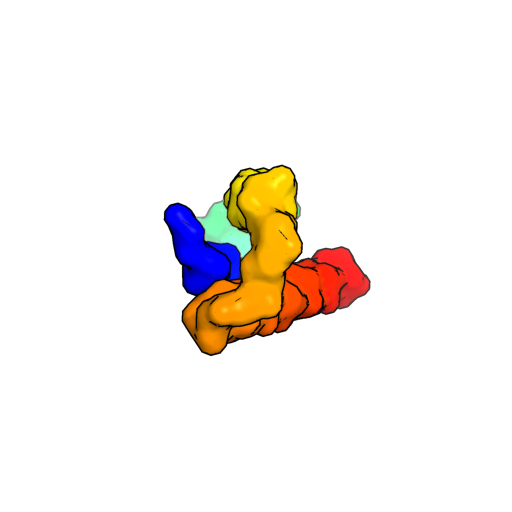 PHE A 1 88 ? 1.379 -9.302 0.952 1.00 67.06 88 PHE A N 1
ATOM 714 C CA . PHE A 1 88 ? 1.990 -8.513 -0.105 1.00 67.06 88 PHE A CA 1
ATOM 715 C C . PHE A 1 88 ? 3.402 -7.997 0.251 1.00 67.06 88 PHE A C 1
ATOM 717 O O . PHE A 1 88 ? 4.322 -8.118 -0.552 1.00 67.06 88 PHE A O 1
ATOM 724 N N . LEU A 1 89 ? 3.598 -7.443 1.452 1.00 66.00 89 LEU A N 1
ATOM 725 C CA . LEU A 1 89 ? 4.905 -6.941 1.902 1.00 66.00 89 LEU A CA 1
ATOM 726 C C . LEU A 1 89 ? 5.923 -8.052 2.209 1.00 66.00 89 LEU A C 1
ATOM 728 O O . LEU A 1 89 ? 7.118 -7.780 2.186 1.00 66.00 89 LEU A O 1
ATOM 732 N N . GLU A 1 90 ? 5.469 -9.258 2.556 1.00 73.44 90 GLU A N 1
ATOM 733 C CA . GLU A 1 90 ? 6.333 -10.410 2.856 1.00 73.44 90 GLU A CA 1
ATOM 734 C C . GLU A 1 90 ? 6.709 -11.212 1.595 1.00 73.44 90 GLU A C 1
ATOM 736 O O . GLU A 1 90 ? 7.750 -11.868 1.583 1.00 73.44 90 GLU A O 1
ATOM 741 N N . GLU A 1 91 ? 5.877 -11.167 0.551 1.00 68.00 91 GLU A N 1
ATOM 742 C CA . GLU A 1 91 ? 6.055 -11.917 -0.702 1.00 68.00 91 GLU A CA 1
ATOM 743 C C . GLU A 1 91 ? 6.644 -11.085 -1.861 1.00 68.00 91 GLU A C 1
ATOM 745 O O . GLU A 1 91 ? 6.957 -11.664 -2.904 1.00 68.00 91 GLU A O 1
ATOM 750 N N . SER A 1 92 ? 6.814 -9.763 -1.696 1.00 49.94 92 SER A N 1
ATOM 751 C CA . SER A 1 92 ? 7.481 -8.870 -2.669 1.00 49.94 92 SER A CA 1
ATOM 752 C C . SER A 1 92 ? 8.899 -8.490 -2.263 1.00 49.94 92 SER A C 1
ATOM 754 O O . SER A 1 92 ? 9.738 -8.378 -3.183 1.00 49.94 92 SER A O 1
#

Mean predicted aligned error: 8.55 Å